Protein AF-A0A376X8D5-F1 (afdb_monomer)

Sequence (78 aa):
MGLDKIANKTTESQADFKLVASGCSSGISWIDTTLTGNASSSSPKLIIPQSGDSSSTTSNIGMGFKKRTTDDATFLKT

Structure (mmCIF, N/CA/C/O backbone):
data_AF-A0A376X8D5-F1
#
_entry.id   AF-A0A376X8D5-F1
#
loop_
_atom_site.group_PDB
_atom_site.id
_atom_site.type_symbol
_atom_site.label_atom_id
_atom_site.label_alt_id
_atom_site.label_comp_id
_atom_site.label_asym_id
_atom_site.label_entity_id
_atom_site.label_seq_id
_atom_site.pdbx_PDB_ins_code
_atom_site.Cartn_x
_atom_site.Cartn_y
_atom_site.Cartn_z
_atom_site.occupancy
_atom_site.B_iso_or_equiv
_atom_site.auth_seq_id
_atom_site.auth_comp_id
_atom_site.auth_asym_id
_atom_site.auth_atom_id
_atom_site.pdbx_PDB_model_num
ATOM 1 N N . MET A 1 1 ? 17.108 -5.893 4.728 1.00 76.25 1 MET A N 1
ATOM 2 C CA . MET A 1 1 ? 16.157 -6.746 3.984 1.00 76.25 1 MET A CA 1
ATOM 3 C C . MET A 1 1 ? 16.701 -7.009 2.599 1.00 76.25 1 MET A C 1
ATOM 5 O O . MET A 1 1 ? 17.212 -6.074 2.000 1.00 76.25 1 MET A O 1
ATOM 9 N N . GLY A 1 2 ? 16.668 -8.263 2.142 1.00 85.94 2 GLY A N 1
ATOM 10 C CA . GLY A 1 2 ? 17.157 -8.654 0.816 1.00 85.94 2 GLY A CA 1
ATOM 11 C C . GLY A 1 2 ? 16.071 -8.568 -0.259 1.00 85.94 2 GLY A C 1
ATOM 12 O O . GLY A 1 2 ? 14.879 -8.625 0.047 1.00 85.94 2 GLY A O 1
ATOM 13 N N . LEU A 1 3 ? 16.478 -8.428 -1.524 1.00 87.94 3 LEU A N 1
ATOM 14 C CA . LEU A 1 3 ? 15.554 -8.403 -2.668 1.00 87.94 3 LEU A CA 1
ATOM 15 C C . LEU A 1 3 ? 14.792 -9.726 -2.834 1.00 87.94 3 LEU A C 1
ATOM 17 O O . LEU A 1 3 ? 13.650 -9.722 -3.285 1.00 87.94 3 LEU A O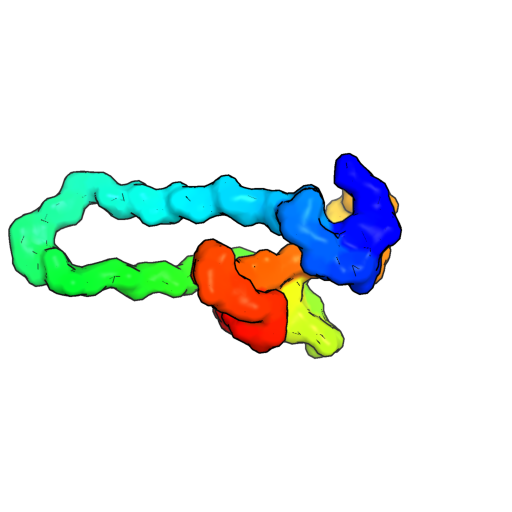 1
ATOM 21 N N . ASP A 1 4 ? 15.391 -10.844 -2.422 1.00 92.12 4 ASP A N 1
ATOM 22 C CA . ASP A 1 4 ? 14.767 -12.168 -2.390 1.00 92.12 4 ASP A CA 1
ATOM 23 C C . ASP A 1 4 ? 13.510 -12.186 -1.511 1.00 92.12 4 ASP A C 1
ATOM 25 O O . ASP A 1 4 ? 12.511 -12.814 -1.859 1.00 92.12 4 ASP A O 1
ATOM 29 N N . LYS A 1 5 ? 13.525 -11.447 -0.400 1.00 92.75 5 LYS A N 1
ATOM 30 C CA . LYS A 1 5 ? 12.389 -11.344 0.522 1.00 92.75 5 LYS A CA 1
ATOM 31 C C . LYS A 1 5 ? 11.239 -10.550 -0.078 1.00 92.75 5 LYS A C 1
ATOM 33 O O . LYS A 1 5 ? 10.086 -10.944 0.068 1.00 92.75 5 LYS A O 1
ATOM 38 N N . ILE A 1 6 ? 11.560 -9.480 -0.805 1.00 89.56 6 ILE A N 1
ATOM 39 C CA . ILE A 1 6 ? 10.577 -8.652 -1.516 1.00 89.56 6 ILE A CA 1
ATOM 40 C C . ILE A 1 6 ? 9.963 -9.443 -2.678 1.00 89.56 6 ILE A C 1
ATOM 42 O O . ILE A 1 6 ? 8.742 -9.490 -2.812 1.00 89.56 6 ILE A O 1
ATOM 46 N N . ALA A 1 7 ? 10.789 -10.121 -3.480 1.00 89.12 7 ALA A N 1
ATOM 47 C CA . ALA A 1 7 ? 10.329 -10.928 -4.611 1.00 89.12 7 ALA A CA 1
ATOM 48 C C . ALA A 1 7 ? 9.406 -12.077 -4.171 1.00 89.12 7 ALA A C 1
ATOM 50 O O . ALA A 1 7 ? 8.392 -12.341 -4.815 1.00 89.12 7 ALA A O 1
ATOM 51 N N . ASN A 1 8 ? 9.727 -12.718 -3.043 1.00 90.06 8 ASN A N 1
ATOM 52 C CA . ASN A 1 8 ? 8.931 -13.803 -2.465 1.00 90.06 8 ASN A CA 1
ATOM 53 C C . ASN A 1 8 ? 7.834 -13.326 -1.500 1.00 90.06 8 ASN A C 1
ATOM 55 O O . ASN A 1 8 ? 7.174 -14.162 -0.886 1.00 90.06 8 ASN A O 1
ATOM 59 N N . LYS A 1 9 ? 7.631 -12.008 -1.355 1.00 87.00 9 LYS A N 1
ATOM 60 C CA . LYS A 1 9 ? 6.600 -11.408 -0.491 1.00 87.00 9 LYS A CA 1
ATOM 61 C C . LYS A 1 9 ? 6.628 -11.932 0.952 1.00 87.00 9 LYS A C 1
ATOM 63 O O . LYS A 1 9 ? 5.590 -12.184 1.563 1.00 87.00 9 LYS A O 1
ATOM 68 N N . THR A 1 10 ? 7.820 -12.143 1.510 1.00 90.38 10 THR A N 1
ATOM 69 C CA . THR A 1 10 ? 7.939 -12.692 2.868 1.00 90.38 10 THR A CA 1
ATOM 70 C C . THR A 1 10 ? 7.497 -11.663 3.909 1.00 90.38 10 THR A C 1
ATOM 72 O O . THR A 1 10 ? 7.512 -10.455 3.665 1.00 90.38 10 THR A O 1
ATOM 75 N N . THR A 1 11 ? 7.128 -12.123 5.104 1.00 88.56 11 THR A N 1
ATOM 76 C CA . THR A 1 11 ? 6.762 -11.248 6.233 1.00 88.56 11 THR A CA 1
ATOM 77 C C . THR A 1 11 ? 7.868 -10.264 6.606 1.00 88.56 11 THR A C 1
ATOM 79 O O . THR A 1 11 ? 7.581 -9.158 7.042 1.00 88.56 11 THR A O 1
ATOM 82 N N . GLU A 1 12 ? 9.129 -10.625 6.374 1.00 91.12 12 GLU A N 1
ATOM 83 C CA . GLU A 1 12 ? 10.289 -9.767 6.633 1.00 91.12 12 GLU A CA 1
ATOM 84 C C . GLU A 1 12 ? 10.319 -8.533 5.710 1.00 91.12 12 GLU A C 1
ATOM 86 O O . GLU A 1 12 ? 10.926 -7.521 6.049 1.00 91.12 12 GLU A O 1
ATOM 91 N N . SER A 1 13 ? 9.651 -8.592 4.551 1.00 91.12 13 SER A N 1
ATOM 92 C CA . SER A 1 13 ? 9.498 -7.451 3.637 1.00 91.12 13 SER A CA 1
ATOM 93 C C . SER A 1 13 ? 8.352 -6.503 4.019 1.00 91.12 13 SER A C 1
ATOM 95 O O . SER A 1 13 ? 8.167 -5.473 3.372 1.00 91.12 13 SER A O 1
ATOM 97 N N . GLN A 1 14 ? 7.588 -6.833 5.066 1.00 91.12 14 GLN A N 1
ATOM 98 C CA . GLN A 1 14 ? 6.461 -6.040 5.548 1.00 91.12 14 GLN A CA 1
ATOM 99 C C . GLN A 1 14 ? 6.879 -5.173 6.741 1.00 91.12 14 GLN A C 1
ATOM 101 O O . GLN A 1 14 ? 7.695 -5.570 7.572 1.00 91.12 14 GLN A O 1
ATOM 106 N N . ALA A 1 15 ? 6.284 -3.986 6.841 1.00 91.81 15 ALA A N 1
ATOM 107 C CA . ALA A 1 15 ? 6.428 -3.099 7.986 1.00 91.81 15 ALA A CA 1
ATOM 108 C C . ALA A 1 15 ? 5.047 -2.724 8.525 1.00 91.81 15 ALA A C 1
ATOM 110 O O . ALA A 1 15 ? 4.142 -2.368 7.767 1.00 91.81 15 ALA A O 1
ATOM 111 N N . ASP A 1 16 ? 4.897 -2.791 9.844 1.00 92.69 16 ASP A N 1
ATOM 112 C CA . ASP A 1 16 ? 3.670 -2.413 10.530 1.00 92.69 16 ASP A CA 1
ATOM 113 C C . ASP A 1 16 ? 3.688 -0.933 10.919 1.00 92.69 16 ASP A C 1
ATOM 115 O O . ASP A 1 16 ? 4.644 -0.437 11.513 1.00 92.69 16 ASP A O 1
ATOM 119 N N . PHE A 1 17 ? 2.576 -0.243 10.672 1.00 92.00 17 PHE A N 1
ATOM 120 C CA . PHE A 1 17 ? 2.333 1.101 11.188 1.00 92.00 17 PHE A CA 1
ATOM 121 C C . PHE A 1 17 ? 0.888 1.239 11.669 1.00 92.00 17 PHE A C 1
ATOM 123 O O . PHE A 1 17 ? 0.026 0.401 11.387 1.00 92.00 17 PHE A O 1
ATOM 130 N N . LYS A 1 18 ? 0.619 2.294 12.440 1.00 91.75 18 LYS A N 1
ATOM 131 C CA . LYS A 1 18 ? -0.720 2.619 12.929 1.00 91.75 18 LYS A CA 1
ATOM 132 C C . LYS A 1 18 ? -0.982 4.103 12.728 1.00 91.75 18 LYS A C 1
ATOM 134 O O . LYS A 1 18 ? -0.200 4.932 13.180 1.00 91.75 18 LYS A O 1
ATOM 139 N N . LEU A 1 19 ? -2.111 4.419 12.106 1.00 89.69 19 LEU A N 1
ATOM 140 C CA . LEU A 1 19 ? -2.661 5.768 12.099 1.00 89.69 19 LEU A CA 1
ATOM 141 C C . LEU A 1 19 ? -3.545 5.911 13.337 1.00 89.69 19 LEU A C 1
ATOM 143 O O . LEU A 1 19 ? -4.461 5.114 13.549 1.00 89.69 19 LEU A O 1
ATOM 147 N N . VAL A 1 20 ? -3.221 6.873 14.197 1.00 90.62 20 VAL A N 1
ATOM 148 C CA . VAL A 1 20 ? -3.948 7.122 15.444 1.00 90.62 20 VAL A CA 1
ATOM 149 C C . VAL A 1 20 ? -4.568 8.505 15.352 1.00 90.62 20 VAL A C 1
ATOM 151 O O . VAL A 1 20 ? -3.859 9.503 15.418 1.00 90.62 20 VAL A O 1
ATOM 154 N N . ALA A 1 21 ? -5.889 8.560 15.211 1.00 90.00 21 ALA A N 1
ATOM 155 C CA . ALA A 1 21 ? -6.624 9.800 15.400 1.00 90.00 21 ALA A CA 1
ATOM 156 C C . ALA A 1 21 ? -6.730 10.102 16.901 1.00 90.00 21 ALA A C 1
ATOM 158 O O . ALA A 1 21 ? -7.029 9.213 17.702 1.00 90.00 21 ALA A O 1
ATOM 159 N N . SER A 1 22 ? -6.479 11.348 17.284 1.00 92.69 22 SER A N 1
ATOM 160 C CA . SER A 1 22 ? -6.577 11.828 18.662 1.00 92.69 22 SER A CA 1
ATOM 161 C C . SER A 1 22 ? -7.438 13.091 18.718 1.00 92.69 22 SER A C 1
ATOM 163 O O . SER A 1 22 ? -7.619 13.772 17.712 1.00 92.69 22 SER A O 1
ATOM 165 N N . GLY A 1 23 ? -8.027 13.377 19.885 1.00 92.25 23 GLY A N 1
ATOM 166 C CA . GLY A 1 23 ? -8.848 14.579 20.081 1.00 92.25 23 GLY A CA 1
ATOM 167 C C . GLY A 1 23 ? -10.163 14.607 19.291 1.00 92.25 23 GLY A C 1
ATOM 168 O O . GLY A 1 23 ? -10.666 15.684 18.988 1.00 92.25 23 GLY A O 1
ATOM 169 N N . CYS A 1 24 ? -10.724 13.447 18.935 1.00 91.19 24 CYS A N 1
ATOM 170 C CA . CYS A 1 24 ? -12.006 13.381 18.233 1.00 91.19 24 CYS A CA 1
ATOM 171 C C . CYS A 1 24 ? -13.138 13.955 19.104 1.00 91.19 24 CYS A C 1
ATOM 173 O O . CYS A 1 24 ? -13.296 13.561 20.261 1.00 91.19 24 CYS A O 1
ATOM 175 N N . SER A 1 25 ? -13.926 14.877 18.545 1.00 92.62 25 SER A N 1
ATOM 176 C CA . SER A 1 25 ? -1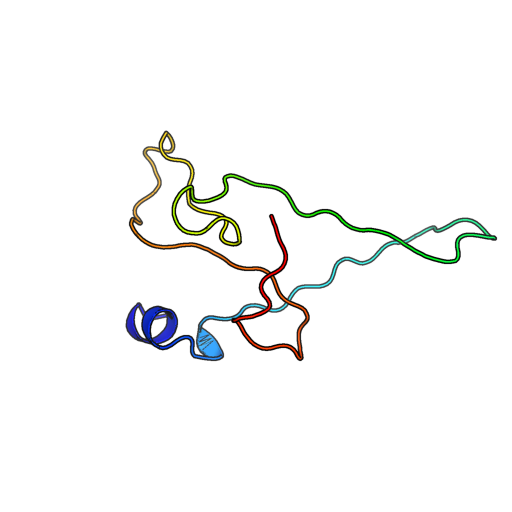5.086 15.467 19.219 1.00 92.62 25 SER A CA 1
ATOM 177 C C . SER A 1 25 ? -16.183 14.431 19.486 1.00 92.62 25 SER A C 1
ATOM 179 O O . SER A 1 25 ? -16.292 13.420 18.785 1.00 92.62 25 SER A O 1
ATOM 181 N N . SER A 1 26 ? -17.030 14.694 20.487 1.00 90.12 26 SER A N 1
ATOM 182 C CA . SER A 1 26 ? -18.202 13.860 20.758 1.00 90.12 26 SER A CA 1
ATOM 183 C C . SER A 1 26 ? -19.129 13.815 19.537 1.00 90.12 26 SER A C 1
ATOM 185 O O . SER A 1 26 ? -19.436 14.842 18.936 1.00 90.12 26 SER A O 1
ATOM 187 N N . GLY A 1 27 ? -19.564 12.610 19.160 1.00 90.19 27 GLY A N 1
ATOM 188 C CA . GLY A 1 27 ? -20.466 12.383 18.024 1.00 90.19 27 GLY A CA 1
ATOM 189 C C . GLY A 1 27 ? -19.804 11.866 16.741 1.00 90.19 27 GLY A C 1
ATOM 190 O O . GLY A 1 27 ? -20.527 11.475 15.829 1.00 90.19 27 GLY A O 1
ATOM 191 N N . ILE A 1 28 ? -18.468 11.790 16.663 1.00 91.19 28 ILE A N 1
ATOM 192 C CA . ILE A 1 28 ? -17.788 11.103 15.550 1.00 91.19 28 ILE A CA 1
ATOM 193 C C . ILE A 1 28 ? -17.905 9.586 15.740 1.00 91.19 28 ILE A C 1
ATOM 195 O O . ILE A 1 28 ? -17.451 9.042 16.746 1.00 91.19 28 ILE A O 1
ATOM 199 N N . SER A 1 29 ? -18.495 8.903 14.762 1.00 90.94 29 SER A N 1
ATOM 200 C CA . SER A 1 29 ? -18.755 7.455 14.790 1.00 90.94 29 SER A CA 1
ATOM 201 C C . SER A 1 29 ? -17.902 6.648 13.806 1.00 90.94 29 SER A C 1
ATOM 203 O O . SER A 1 29 ? -17.803 5.431 13.954 1.00 90.94 29 SER A O 1
ATOM 205 N N . TRP A 1 30 ? -17.244 7.296 12.840 1.00 90.88 30 TRP A N 1
ATOM 206 C CA . TRP A 1 30 ? -16.269 6.666 11.948 1.00 90.88 30 TRP A CA 1
ATOM 207 C C . TRP A 1 30 ? -15.219 7.668 11.465 1.00 90.88 30 TRP A C 1
ATOM 209 O O . TRP A 1 30 ? -15.407 8.882 11.529 1.00 90.88 3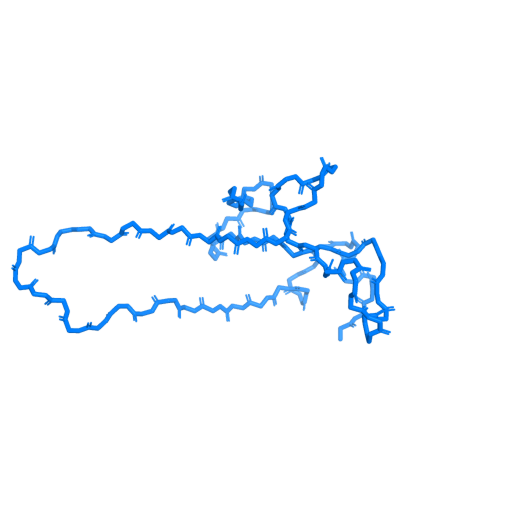0 TRP A O 1
ATOM 219 N N . ILE A 1 31 ? -14.098 7.132 10.986 1.00 87.75 31 ILE A N 1
ATOM 220 C CA . ILE A 1 31 ? -13.025 7.885 10.341 1.00 87.75 31 ILE A CA 1
ATOM 221 C C . ILE A 1 31 ? -12.712 7.170 9.037 1.00 87.75 31 ILE A C 1
ATOM 223 O O . ILE A 1 31 ? -12.269 6.020 9.052 1.00 87.75 31 ILE A O 1
ATOM 227 N N . ASP A 1 32 ? -12.910 7.867 7.926 1.00 88.38 32 ASP A N 1
ATOM 228 C CA . ASP A 1 32 ? -12.445 7.414 6.624 1.00 88.38 32 ASP A CA 1
ATOM 229 C C . ASP A 1 32 ? -11.016 7.904 6.397 1.00 88.38 32 ASP A C 1
ATOM 231 O O . ASP A 1 32 ? -10.652 9.027 6.745 1.00 88.38 32 ASP A O 1
ATOM 235 N N . THR A 1 33 ? -10.171 7.037 5.849 1.00 85.12 33 THR A N 1
ATOM 236 C CA . THR A 1 33 ? -8.770 7.353 5.563 1.00 85.12 33 THR A CA 1
ATOM 237 C C . THR A 1 33 ? -8.470 7.045 4.110 1.00 85.12 33 THR A C 1
ATOM 239 O O . THR A 1 33 ? -8.670 5.917 3.660 1.00 85.12 33 THR A O 1
ATOM 242 N N . THR A 1 34 ? -7.920 8.033 3.409 1.00 85.62 34 THR A N 1
ATOM 243 C CA . THR A 1 34 ? -7.405 7.881 2.048 1.00 85.62 34 THR A CA 1
ATOM 244 C C . THR A 1 34 ? -5.888 8.009 2.082 1.00 85.62 34 THR A C 1
ATOM 246 O O . THR A 1 34 ? -5.355 8.985 2.605 1.00 85.62 34 THR A O 1
ATOM 249 N N . LEU A 1 35 ? -5.194 7.016 1.529 1.00 85.44 35 LEU A N 1
ATOM 250 C CA . LEU A 1 35 ? -3.752 7.047 1.291 1.00 85.44 35 LEU A CA 1
ATOM 251 C C . LEU A 1 35 ? -3.540 7.313 -0.199 1.00 85.44 35 LEU A C 1
ATOM 253 O O . LEU A 1 35 ? -4.084 6.577 -1.013 1.00 85.44 35 LEU A O 1
ATOM 257 N N . THR A 1 36 ? -2.763 8.337 -0.543 1.00 86.56 36 THR A N 1
ATOM 258 C CA . THR A 1 36 ? -2.446 8.697 -1.935 1.00 86.56 36 THR A CA 1
ATOM 259 C C . THR A 1 36 ? -0.943 8.821 -2.124 1.00 86.56 36 THR A C 1
ATOM 261 O O . THR A 1 36 ? -0.243 9.288 -1.224 1.00 86.56 36 THR A O 1
ATOM 264 N N . GLY A 1 37 ? -0.445 8.494 -3.312 1.00 87.81 37 GLY A N 1
ATOM 265 C CA . GLY A 1 37 ? 0.937 8.780 -3.689 1.00 87.81 37 GLY A CA 1
ATOM 266 C C . GLY A 1 37 ? 1.189 8.571 -5.174 1.00 87.81 37 GLY A C 1
ATOM 267 O O . GLY A 1 37 ? 0.253 8.504 -5.968 1.00 87.81 37 GLY A O 1
ATOM 268 N N . ASN A 1 38 ? 2.464 8.480 -5.553 1.00 90.12 38 ASN A N 1
ATOM 269 C CA . ASN A 1 38 ? 2.865 8.233 -6.935 1.00 90.12 38 ASN A CA 1
ATOM 270 C C . ASN A 1 38 ? 2.536 6.785 -7.336 1.00 90.12 38 ASN A C 1
ATOM 272 O O . ASN A 1 38 ? 3.352 5.879 -7.157 1.00 90.12 38 ASN A O 1
ATOM 276 N N . ALA A 1 39 ? 1.310 6.558 -7.802 1.00 90.19 39 ALA A N 1
ATOM 277 C CA . ALA A 1 39 ? 0.825 5.236 -8.167 1.00 90.19 39 ALA A CA 1
ATOM 278 C C . ALA A 1 39 ? 1.513 4.716 -9.437 1.00 90.19 39 ALA A C 1
ATOM 280 O O . ALA A 1 39 ? 1.706 5.445 -10.412 1.00 90.19 39 ALA A O 1
ATOM 281 N N . SER A 1 40 ? 1.842 3.424 -9.456 1.00 88.69 40 SER A N 1
ATOM 282 C CA . SER A 1 40 ? 2.330 2.773 -10.673 1.00 88.69 40 SER A CA 1
ATOM 283 C C . SER A 1 40 ? 1.225 2.667 -11.723 1.00 88.69 40 SER A C 1
ATOM 285 O O . SER A 1 40 ? 0.136 2.166 -11.443 1.00 88.69 40 SER A O 1
ATOM 287 N N . SER A 1 41 ? 1.527 3.042 -12.967 1.00 87.88 41 SER A N 1
ATOM 288 C CA . SER A 1 41 ? 0.606 2.878 -14.098 1.00 87.88 41 SER A CA 1
ATOM 289 C C . SER A 1 41 ? 0.298 1.408 -14.407 1.00 87.88 41 SER A C 1
ATOM 291 O O . SER A 1 41 ? -0.820 1.083 -14.800 1.00 87.88 41 SER A O 1
ATOM 293 N N . SER A 1 42 ? 1.262 0.506 -14.197 1.00 88.44 42 SER A N 1
ATOM 294 C CA . SER A 1 42 ? 1.112 -0.938 -14.429 1.00 88.44 42 SER A CA 1
ATOM 295 C C . SER A 1 42 ? 0.595 -1.697 -13.207 1.00 88.44 42 SER A C 1
ATOM 297 O O . SER A 1 42 ? 0.167 -2.844 -13.317 1.00 88.44 42 SER A O 1
ATOM 299 N N . SER A 1 43 ? 0.640 -1.088 -12.021 1.00 88.12 43 SER A N 1
ATOM 300 C CA . SER A 1 43 ? 0.163 -1.683 -10.768 1.00 88.12 43 SER A CA 1
ATOM 301 C C . SER A 1 43 ? -0.440 -0.606 -9.859 1.00 88.12 43 SER A C 1
ATOM 303 O O . SER A 1 43 ? 0.190 -0.225 -8.875 1.00 88.12 43 SER A O 1
ATOM 305 N N . PRO A 1 44 ? -1.677 -0.142 -10.129 1.00 88.44 44 PRO A N 1
ATOM 306 C CA . PRO A 1 44 ? -2.263 1.048 -9.489 1.00 88.44 44 PRO A CA 1
ATOM 307 C C . PRO A 1 44 ? -2.470 0.974 -7.969 1.00 88.44 44 PRO A C 1
ATOM 309 O O . PRO A 1 44 ? -2.859 1.955 -7.353 1.00 88.44 44 PRO A O 1
ATOM 312 N N . LYS A 1 45 ? -2.261 -0.198 -7.361 1.00 89.19 45 LYS A N 1
ATOM 313 C CA . LYS A 1 45 ? -2.307 -0.408 -5.905 1.00 89.19 45 LYS A CA 1
ATOM 314 C C . LYS A 1 45 ? -0.944 -0.220 -5.222 1.00 89.19 45 LYS A C 1
ATOM 316 O O . LYS A 1 45 ? -0.836 -0.422 -4.016 1.00 89.19 45 LYS A O 1
ATOM 321 N N . LEU A 1 46 ? 0.107 0.046 -5.999 1.00 91.25 46 LEU A N 1
ATOM 322 C CA . LEU A 1 46 ? 1.468 0.224 -5.513 1.00 91.25 46 LEU A CA 1
ATOM 323 C C . LEU A 1 46 ? 1.882 1.683 -5.662 1.00 91.25 46 LEU A C 1
ATOM 325 O O . LEU A 1 46 ? 1.772 2.255 -6.748 1.00 91.25 46 LEU A O 1
ATOM 329 N N . ILE A 1 47 ? 2.448 2.234 -4.593 1.00 92.00 47 ILE A N 1
ATOM 330 C CA . ILE A 1 47 ? 3.188 3.492 -4.628 1.00 92.00 47 ILE A CA 1
ATOM 331 C C . ILE A 1 47 ? 4.624 3.178 -5.039 1.00 92.00 47 ILE A C 1
ATOM 333 O O . ILE A 1 47 ? 5.264 2.299 -4.458 1.00 92.00 47 ILE A O 1
ATOM 337 N N . ILE A 1 48 ? 5.128 3.880 -6.047 1.00 90.94 48 ILE A N 1
ATOM 338 C CA . ILE A 1 48 ? 6.480 3.701 -6.581 1.00 90.94 48 ILE A CA 1
ATOM 339 C C . ILE A 1 48 ? 7.343 4.937 -6.313 1.00 90.94 48 ILE A C 1
ATOM 341 O O . ILE A 1 48 ? 6.804 6.039 -6.158 1.00 90.94 48 ILE A O 1
ATOM 345 N N . PRO A 1 49 ? 8.680 4.783 -6.280 1.00 88.88 49 PRO A N 1
ATOM 346 C CA . PRO A 1 49 ? 9.588 5.921 -6.210 1.00 88.88 49 PRO A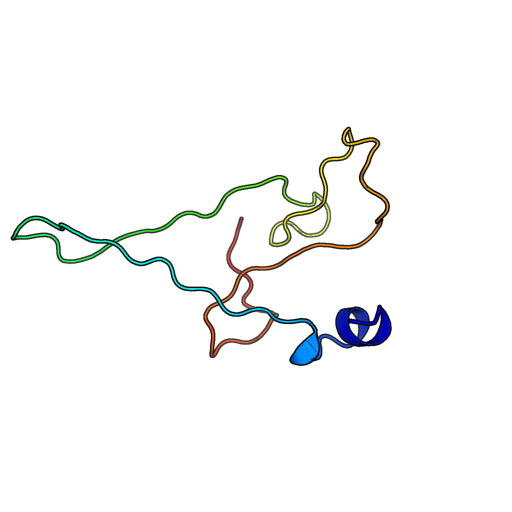 CA 1
ATOM 347 C C . PRO A 1 49 ? 9.263 6.975 -7.273 1.00 88.88 49 PRO A C 1
ATOM 349 O O . PRO A 1 49 ? 8.817 6.656 -8.380 1.00 88.88 49 PRO A O 1
ATOM 352 N N . GLN A 1 50 ? 9.471 8.246 -6.938 1.00 85.31 50 GLN A N 1
ATOM 353 C CA . GLN A 1 50 ? 9.245 9.338 -7.877 1.00 85.31 50 GLN A CA 1
ATOM 354 C C . GLN A 1 50 ? 10.287 9.278 -9.001 1.00 85.31 50 GLN A C 1
ATOM 356 O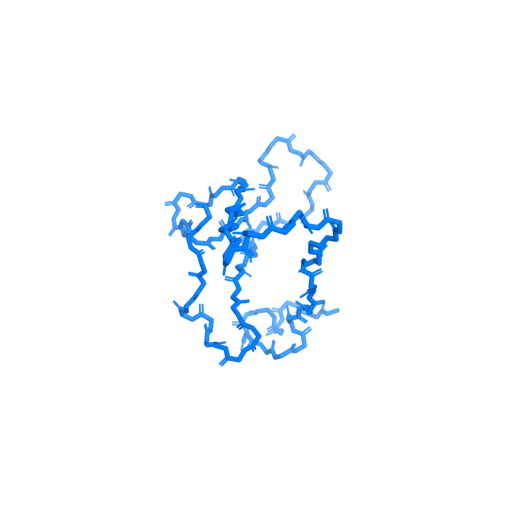 O . GLN A 1 50 ? 11.485 9.287 -8.743 1.00 85.31 50 GLN A O 1
ATOM 361 N N . SER A 1 51 ? 9.841 9.261 -10.258 1.00 74.56 51 SER A N 1
ATOM 362 C CA . SER A 1 51 ? 10.721 9.098 -11.427 1.00 74.56 51 SER A CA 1
ATOM 363 C C . SER A 1 51 ? 11.733 10.233 -11.625 1.00 74.56 51 SER A C 1
ATOM 365 O O . SER A 1 51 ? 12.733 10.044 -12.307 1.00 74.56 51 SER A O 1
ATOM 367 N N . GLY A 1 52 ? 11.468 11.412 -11.054 1.00 74.50 52 GLY A N 1
ATOM 368 C CA . GLY A 1 52 ? 12.360 12.575 -11.090 1.00 74.50 52 GLY A CA 1
ATOM 369 C C . GLY A 1 52 ? 13.302 12.691 -9.890 1.00 74.50 52 GLY A C 1
ATOM 370 O O . GLY A 1 52 ? 14.067 13.649 -9.821 1.00 74.50 52 GLY A O 1
ATOM 371 N N . ASP A 1 53 ? 13.235 11.764 -8.932 1.00 82.06 53 ASP A N 1
ATOM 372 C CA . ASP A 1 53 ? 14.165 11.735 -7.806 1.00 82.06 53 ASP A CA 1
ATOM 373 C C . ASP A 1 53 ? 15.471 11.055 -8.234 1.00 82.06 53 ASP A C 1
ATOM 375 O O . ASP A 1 53 ? 15.568 9.829 -8.292 1.00 82.06 53 ASP A O 1
ATOM 379 N N . SER A 1 54 ? 16.487 11.863 -8.538 1.00 80.38 54 SER A N 1
ATOM 380 C CA . SER A 1 54 ? 17.813 11.390 -8.952 1.00 80.38 54 SER A CA 1
ATOM 381 C C . SER A 1 54 ? 18.612 10.718 -7.830 1.00 80.38 54 SER A C 1
ATOM 383 O O . SER A 1 54 ? 19.653 10.122 -8.106 1.00 80.38 54 SER A O 1
ATOM 385 N N . SER A 1 55 ? 18.138 10.788 -6.582 1.00 83.38 55 SER A N 1
ATOM 386 C CA . SER A 1 55 ? 18.701 10.037 -5.456 1.00 83.38 55 SER A CA 1
ATOM 387 C C . SER A 1 55 ? 18.080 8.647 -5.301 1.00 83.38 55 SER A C 1
ATOM 389 O O . SER A 1 55 ? 18.625 7.809 -4.579 1.00 83.38 55 SER A O 1
ATOM 391 N N . SER A 1 56 ? 16.974 8.365 -6.002 1.00 80.06 56 SER A N 1
ATOM 392 C CA . SER A 1 56 ? 16.367 7.038 -6.011 1.00 80.06 56 SER A CA 1
ATOM 393 C C . SER A 1 56 ? 17.292 6.041 -6.702 1.00 80.06 56 SER A C 1
ATOM 395 O O . SER A 1 56 ? 17.543 6.104 -7.903 1.00 80.06 56 SER A O 1
ATOM 397 N N . THR A 1 57 ? 17.774 5.067 -5.939 1.00 77.31 57 THR A N 1
ATOM 398 C CA . THR A 1 57 ? 18.670 4.014 -6.433 1.00 77.31 57 THR A CA 1
ATOM 399 C C . THR A 1 57 ? 17.930 2.739 -6.836 1.00 77.31 57 THR A C 1
ATOM 401 O O . THR A 1 57 ? 18.562 1.740 -7.177 1.00 77.31 57 THR A O 1
ATOM 404 N N . THR A 1 58 ? 16.592 2.735 -6.791 1.00 77.62 58 THR A N 1
ATOM 405 C CA . THR A 1 58 ? 15.789 1.517 -6.967 1.00 77.62 58 THR A CA 1
ATOM 406 C C . THR A 1 58 ? 14.804 1.636 -8.125 1.00 77.62 58 THR A C 1
ATOM 408 O O . THR A 1 58 ? 14.148 2.656 -8.317 1.00 77.62 58 THR A O 1
ATOM 411 N N . SER A 1 59 ? 14.711 0.569 -8.918 1.00 82.94 59 SER A N 1
ATOM 412 C CA . SER A 1 59 ? 13.792 0.419 -10.052 1.00 82.94 59 SER A CA 1
ATOM 413 C C . SER A 1 59 ? 12.992 -0.870 -9.893 1.00 82.94 59 SER A C 1
ATOM 415 O O . SER A 1 59 ? 13.488 -1.827 -9.301 1.00 82.94 59 SER A O 1
ATOM 417 N N . ASN A 1 60 ? 11.775 -0.915 -10.444 1.00 86.19 60 ASN A N 1
ATOM 418 C CA . ASN A 1 60 ? 10.876 -2.083 -10.385 1.00 86.19 60 ASN A CA 1
ATOM 419 C C . ASN A 1 60 ? 10.458 -2.505 -8.964 1.00 86.19 60 ASN A C 1
ATOM 421 O O . ASN A 1 60 ? 10.076 -3.651 -8.739 1.00 86.19 60 ASN A O 1
ATOM 425 N N . ILE A 1 61 ? 10.512 -1.576 -8.010 1.00 87.75 61 ILE A N 1
ATOM 426 C CA . ILE A 1 61 ? 10.042 -1.767 -6.639 1.00 87.75 61 ILE A CA 1
ATOM 427 C C . ILE A 1 61 ? 8.839 -0.857 -6.410 1.00 87.75 61 ILE A C 1
ATOM 429 O O . ILE A 1 61 ? 8.844 0.305 -6.813 1.00 87.75 61 ILE A O 1
ATOM 433 N N . GLY A 1 62 ? 7.813 -1.394 -5.753 1.00 90.25 62 GLY A N 1
ATOM 434 C CA . GLY A 1 62 ? 6.639 -0.648 -5.319 1.00 90.25 62 GLY A CA 1
ATOM 435 C C . GLY A 1 62 ? 6.175 -1.113 -3.944 1.00 90.25 62 GLY A C 1
ATOM 436 O O . GLY A 1 62 ? 6.410 -2.257 -3.553 1.00 90.25 62 GLY A O 1
ATOM 437 N N . MET A 1 63 ? 5.520 -0.216 -3.217 1.00 91.56 63 MET A N 1
ATOM 438 C CA . MET A 1 63 ? 4.980 -0.448 -1.882 1.00 91.56 63 MET A CA 1
ATOM 439 C C . MET A 1 63 ? 3.455 -0.514 -1.939 1.00 91.56 63 MET A C 1
ATOM 441 O O . MET A 1 63 ? 2.811 0.413 -2.425 1.00 91.56 63 MET A O 1
ATOM 445 N N . GLY A 1 64 ? 2.880 -1.596 -1.420 1.00 92.12 64 GLY A N 1
ATOM 446 C CA . GLY A 1 64 ? 1.439 -1.732 -1.224 1.00 92.12 64 GLY A CA 1
ATOM 447 C C . GLY A 1 64 ? 1.048 -1.553 0.241 1.00 92.12 64 GLY A C 1
ATOM 448 O O . GLY A 1 64 ? 1.811 -1.897 1.143 1.00 92.12 64 GLY A O 1
ATOM 449 N N . PHE A 1 65 ? -0.162 -1.048 0.482 1.00 91.62 65 PHE A N 1
ATOM 450 C CA . PHE A 1 65 ? -0.734 -0.899 1.822 1.00 91.62 65 PHE A CA 1
AT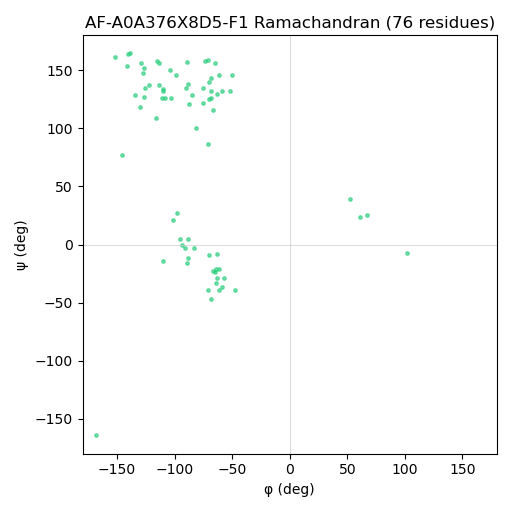OM 451 C C . PHE A 1 65 ? -1.870 -1.886 2.018 1.00 91.62 65 PHE A C 1
ATOM 453 O O . PHE A 1 65 ? -2.747 -1.991 1.168 1.00 91.62 65 PHE A O 1
ATOM 460 N N . LYS A 1 66 ? -1.901 -2.583 3.150 1.00 90.12 66 LYS A N 1
ATOM 461 C CA . LYS A 1 66 ? -2.983 -3.509 3.500 1.00 90.12 66 LYS A CA 1
ATOM 462 C C . LYS A 1 66 ? -3.318 -3.412 4.979 1.00 90.12 66 LYS A C 1
ATOM 464 O O . LYS A 1 66 ? -2.534 -2.905 5.779 1.00 90.12 66 LYS A O 1
ATOM 469 N N . LYS A 1 67 ? -4.481 -3.941 5.358 1.00 89.25 67 LYS A N 1
ATOM 470 C CA . LYS A 1 67 ? -4.776 -4.179 6.774 1.00 89.2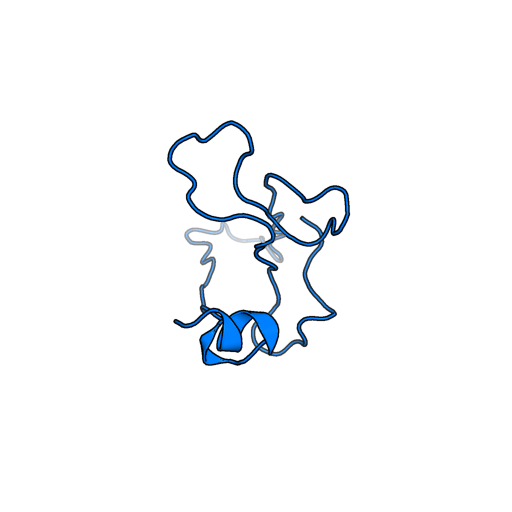5 67 LYS A CA 1
ATOM 471 C C . LYS A 1 67 ? -3.867 -5.306 7.271 1.00 89.25 67 LYS A C 1
ATOM 473 O O . LYS A 1 67 ? -3.621 -6.263 6.538 1.00 89.25 67 LYS A O 1
ATOM 478 N N . ARG A 1 68 ? -3.407 -5.214 8.522 1.00 85.88 68 ARG A N 1
ATOM 479 C CA . ARG A 1 68 ? -2.407 -6.129 9.108 1.00 85.88 68 ARG A CA 1
ATOM 480 C C . ARG A 1 68 ? -2.701 -7.616 8.877 1.00 85.88 68 ARG A C 1
ATOM 482 O O . ARG A 1 68 ? -1.791 -8.383 8.611 1.00 85.88 68 ARG A O 1
ATOM 489 N N . THR A 1 69 ? -3.965 -8.019 8.961 1.00 81.81 69 THR A N 1
ATOM 490 C CA . THR A 1 69 ? -4.385 -9.429 8.896 1.00 81.81 69 THR A CA 1
ATOM 491 C C . THR A 1 69 ? -4.938 -9.839 7.530 1.00 81.81 69 THR A C 1
ATOM 493 O O . THR A 1 69 ? -5.725 -10.776 7.449 1.00 81.81 69 THR A O 1
ATOM 496 N N . THR A 1 70 ? -4.604 -9.106 6.466 1.00 83.62 70 THR A N 1
ATOM 497 C CA . THR A 1 70 ? -5.100 -9.375 5.107 1.00 83.62 70 THR A CA 1
ATOM 498 C C . THR A 1 70 ? -3.968 -9.770 4.158 1.00 83.62 70 THR A C 1
ATOM 500 O O . THR A 1 70 ? -2.797 -9.478 4.422 1.00 83.62 70 THR A O 1
ATOM 503 N N . ASP A 1 71 ? -4.308 -10.461 3.070 1.00 78.00 71 ASP A N 1
ATOM 504 C CA . ASP A 1 71 ? -3.347 -10.905 2.056 1.00 78.00 71 ASP A CA 1
ATOM 505 C C . ASP A 1 71 ? -2.845 -9.755 1.170 1.00 78.00 71 ASP A C 1
ATOM 507 O O . ASP A 1 71 ? -3.505 -8.738 0.984 1.00 78.00 71 ASP A O 1
ATOM 511 N N . ASP A 1 72 ? -1.687 -9.925 0.535 1.00 66.62 72 ASP A N 1
ATOM 512 C CA . ASP A 1 72 ? -1.103 -8.891 -0.341 1.00 66.62 72 ASP A CA 1
ATOM 513 C C . ASP A 1 72 ? -1.951 -8.611 -1.594 1.00 66.62 72 ASP A C 1
ATOM 515 O O . ASP A 1 72 ? -1.912 -7.520 -2.161 1.00 66.62 72 ASP A O 1
ATOM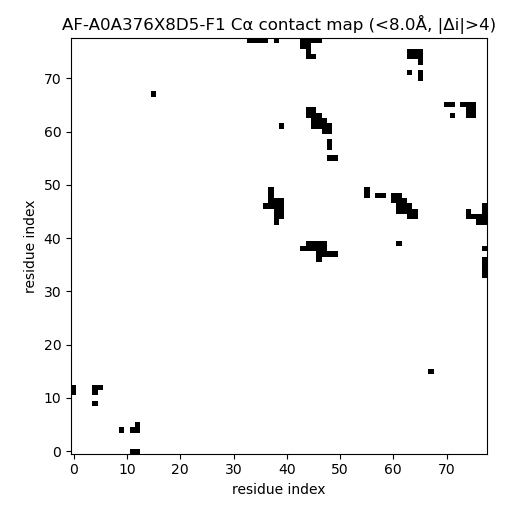 519 N N . ALA A 1 73 ? -2.783 -9.569 -2.018 1.00 67.94 73 ALA A N 1
ATOM 520 C CA . ALA A 1 73 ? -3.756 -9.360 -3.094 1.00 67.94 73 ALA A CA 1
ATOM 521 C C . ALA A 1 73 ? -4.786 -8.261 -2.754 1.00 67.94 73 ALA A C 1
ATOM 523 O O . ALA A 1 73 ? -5.398 -7.660 -3.650 1.00 67.94 73 ALA A O 1
ATOM 524 N N . THR A 1 74 ? -4.952 -7.959 -1.464 1.00 79.12 74 THR A N 1
ATOM 525 C CA . THR A 1 74 ? -5.889 -6.963 -0.950 1.00 79.12 74 THR A CA 1
ATOM 526 C C . THR A 1 74 ? -5.226 -5.621 -0.663 1.00 79.12 74 THR A C 1
ATOM 528 O O . THR A 1 74 ? -5.716 -4.884 0.195 1.00 79.12 74 THR A O 1
ATOM 531 N N . PHE A 1 75 ? -4.136 -5.273 -1.361 1.00 86.00 75 PHE A N 1
ATOM 532 C CA . PHE A 1 75 ? -3.625 -3.907 -1.282 1.00 86.00 75 PHE A CA 1
ATOM 533 C C . PHE A 1 75 ? -4.744 -2.898 -1.565 1.00 86.00 75 PHE A C 1
ATOM 535 O O . PHE A 1 75 ? -5.530 -3.052 -2.512 1.00 86.00 75 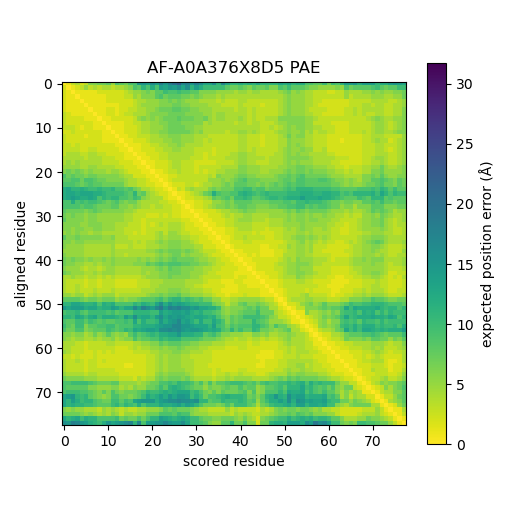PHE A O 1
ATOM 542 N N . LEU A 1 76 ? -4.826 -1.901 -0.687 1.00 83.38 76 LEU A N 1
ATOM 543 C CA . LEU A 1 76 ? -5.747 -0.784 -0.781 1.00 83.38 76 LEU A CA 1
ATOM 544 C C . LEU A 1 76 ? -5.439 -0.011 -2.062 1.00 83.38 76 LEU A C 1
ATOM 546 O O . LEU A 1 76 ? -4.292 0.066 -2.500 1.00 83.38 76 LEU A O 1
ATOM 550 N N . LYS A 1 77 ? -6.481 0.540 -2.680 1.00 77.94 77 LYS A N 1
ATOM 551 C CA . LYS A 1 77 ? -6.296 1.413 -3.833 1.00 77.94 77 LYS A CA 1
ATOM 552 C C . LYS A 1 77 ? -5.662 2.717 -3.345 1.00 77.94 77 LYS A C 1
ATOM 554 O O . LYS A 1 77 ? -6.193 3.325 -2.417 1.00 77.94 77 LYS A O 1
ATOM 559 N N . THR A 1 78 ? -4.540 3.074 -3.957 1.00 63.38 78 THR A N 1
ATOM 560 C CA . THR A 1 78 ? -3.784 4.307 -3.708 1.00 63.38 78 THR A CA 1
ATOM 561 C C . THR A 1 78 ? -4.036 5.343 -4.788 1.00 63.38 78 THR A C 1
ATOM 563 O O . THR A 1 78 ? -4.479 4.933 -5.888 1.00 63.38 78 THR A O 1
#

Organism: Escherichia coli (NCBI:txid562)

Secondary structure (DSSP, 8-state):
--HHHHHTT-GGG---------SPPTT-----------B-SS-TTEE---TT-TT----S--EE---TTS-GGGPPP-

Foldseek 3Di:
DDPVCVVVVHPVPDDDDDDDDPPDDPPDPDDDDDDDACADPVGQQWHDPDPPPPPDPDDPDTDFDDDPPDDPVPGDGD

Radius of gyration: 15.51 Å; Cα contacts (8 Å, |Δi|>4): 64; chains: 1; bounding box: 39×29×35 Å

Mean predicted aligned error: 5.3 Å

Solvent-accessible surface area (backbone atoms only — not comparable to full-atom values): 5446 Å² total; per-residue (Å²): 132,59,70,69,34,54,76,65,67,36,75,83,62,59,82,91,86,82,91,78,90,74,89,78,62,94,86,72,87,79,83,90,83,84,62,78,67,57,48,32,92,93,44,50,37,20,38,33,78,63,91,84,46,86,82,64,88,76,76,99,59,66,49,66,49,62,61,93,93,55,59,81,92,56,35,42,78,67

pLDDT: mean 86.6, std 6.22, range [63.38, 92.75]

InterPro domains:
  IPR000259 Fimbrial-type adhesion domain [PF00419] (4-74)
  IPR008966 Adhesion domain superfamily [SSF49401] (7-69)